Protein AF-A0A5B0E4L0-F1 (afdb_monomer)

Structure (mmCIF, N/CA/C/O backbone):
data_AF-A0A5B0E4L0-F1
#
_entry.id   AF-A0A5B0E4L0-F1
#
loop_
_atom_site.group_PDB
_atom_site.id
_atom_site.type_symbol
_atom_site.label_atom_id
_atom_site.label_alt_id
_atom_site.label_comp_id
_atom_site.label_asym_id
_atom_site.label_entity_id
_atom_site.label_seq_id
_atom_site.pdbx_PDB_ins_code
_atom_site.Cartn_x
_atom_site.Cartn_y
_atom_site.Cartn_z
_atom_site.occupancy
_atom_site.B_iso_or_equiv
_atom_site.auth_seq_id
_atom_site.auth_comp_id
_atom_site.auth_asym_id
_atom_site.auth_atom_id
_atom_site.pdbx_PDB_model_num
ATOM 1 N N . MET A 1 1 ? 3.137 6.920 -11.817 1.00 82.38 1 MET A N 1
ATOM 2 C CA . MET A 1 1 ? 3.485 6.267 -10.533 1.00 82.38 1 MET A CA 1
ATOM 3 C C . MET A 1 1 ? 2.779 6.964 -9.378 1.00 82.38 1 MET A C 1
ATOM 5 O O . MET A 1 1 ? 2.785 8.191 -9.343 1.00 82.38 1 MET A O 1
ATOM 9 N N . ALA A 1 2 ? 2.179 6.206 -8.457 1.00 88.31 2 ALA A N 1
ATOM 10 C CA . ALA A 1 2 ? 1.530 6.762 -7.269 1.00 88.31 2 ALA A CA 1
ATOM 11 C C . ALA A 1 2 ? 2.533 7.490 -6.361 1.00 88.31 2 ALA A C 1
ATOM 13 O O . ALA A 1 2 ? 3.601 6.969 -6.021 1.00 88.31 2 ALA A O 1
ATOM 14 N N . SER A 1 3 ? 2.183 8.716 -5.984 1.00 90.81 3 SER A N 1
ATOM 15 C CA . SER A 1 3 ? 3.018 9.580 -5.155 1.00 90.81 3 SER A CA 1
ATOM 16 C C . SER A 1 3 ? 2.777 9.365 -3.662 1.00 90.81 3 SER A C 1
ATOM 18 O O . SER A 1 3 ? 1.706 8.934 -3.234 1.00 90.81 3 SER A O 1
ATOM 20 N N . LYS A 1 4 ? 3.756 9.786 -2.852 1.00 90.44 4 LYS A N 1
ATOM 21 C CA . LYS A 1 4 ? 3.642 9.839 -1.386 1.00 90.44 4 LYS A CA 1
ATOM 22 C C . LYS A 1 4 ? 2.382 10.572 -0.925 1.00 90.44 4 LYS A C 1
ATOM 24 O O . LYS A 1 4 ? 1.657 10.070 -0.077 1.00 90.44 4 LYS A O 1
ATOM 29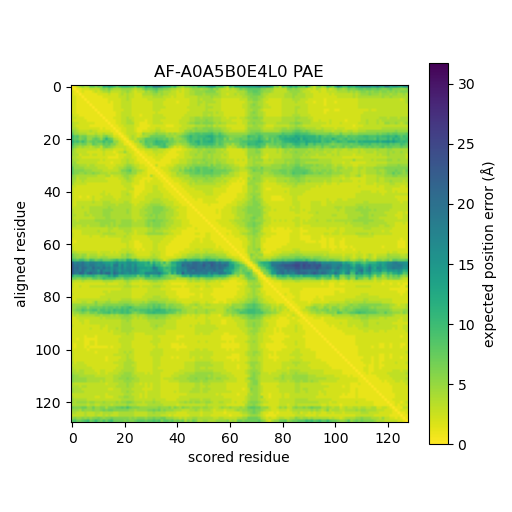 N N . LYS A 1 5 ? 2.096 11.738 -1.519 1.00 91.62 5 LYS A N 1
ATOM 30 C CA . LYS A 1 5 ? 0.931 12.561 -1.156 1.00 91.62 5 LYS A CA 1
ATOM 31 C C . LYS A 1 5 ? -0.392 11.834 -1.398 1.00 91.62 5 LYS A C 1
ATOM 33 O O . LYS A 1 5 ? -1.289 11.955 -0.576 1.00 91.62 5 LYS A O 1
ATOM 38 N N . GLN A 1 6 ? -0.497 11.072 -2.486 1.00 93.81 6 GLN A N 1
ATOM 39 C CA . GLN A 1 6 ? -1.713 10.324 -2.812 1.00 93.81 6 GLN A CA 1
ATOM 40 C C . GLN A 1 6 ? -1.953 9.166 -1.839 1.00 93.81 6 GLN A C 1
ATOM 42 O O . GLN A 1 6 ? -3.071 9.002 -1.372 1.00 93.81 6 GLN A O 1
ATOM 47 N N . VAL A 1 7 ? -0.908 8.413 -1.476 1.00 93.19 7 VAL A N 1
ATOM 48 C CA . VAL A 1 7 ? -1.030 7.335 -0.476 1.00 93.19 7 VAL A CA 1
ATOM 49 C C . VAL A 1 7 ? -1.371 7.900 0.906 1.00 93.19 7 VAL A C 1
ATOM 51 O O . VAL A 1 7 ? -2.209 7.340 1.600 1.00 93.19 7 VAL A O 1
ATOM 54 N N . ILE A 1 8 ? -0.783 9.042 1.289 1.00 92.38 8 ILE A N 1
ATOM 55 C CA . ILE A 1 8 ? -1.131 9.742 2.538 1.00 92.38 8 ILE A CA 1
ATOM 56 C C . ILE A 1 8 ? -2.597 10.186 2.536 1.00 92.38 8 ILE A C 1
ATOM 58 O O . ILE A 1 8 ? -3.282 10.006 3.539 1.00 92.38 8 ILE A O 1
ATOM 62 N N . ALA A 1 9 ? -3.073 10.777 1.436 1.00 94.31 9 ALA A N 1
ATOM 63 C CA . ALA A 1 9 ? -4.466 11.199 1.311 1.00 94.31 9 ALA A CA 1
ATOM 64 C C . ALA A 1 9 ? -5.417 10.001 1.437 1.00 94.31 9 ALA A C 1
ATOM 66 O O . ALA A 1 9 ? -6.312 10.032 2.275 1.00 94.31 9 ALA A O 1
ATOM 67 N N . LEU A 1 10 ? -5.136 8.916 0.709 1.00 94.56 10 LEU A N 1
ATOM 68 C CA . LEU A 1 10 ? -5.907 7.677 0.781 1.00 94.56 10 LEU A CA 1
ATOM 69 C C . LEU A 1 10 ? -5.920 7.090 2.201 1.00 94.56 10 LEU A C 1
ATOM 71 O O . LEU A 1 10 ? -6.978 6.756 2.713 1.00 94.56 10 LEU A O 1
ATOM 75 N N . ALA A 1 11 ? -4.776 7.002 2.885 1.00 93.25 11 ALA A N 1
ATOM 76 C CA . ALA A 1 11 ? -4.740 6.495 4.259 1.00 93.25 11 ALA A CA 1
ATOM 77 C C . ALA A 1 11 ? -5.617 7.343 5.204 1.00 93.25 11 ALA A C 1
ATOM 79 O O . ALA A 1 11 ? -6.374 6.800 6.009 1.00 93.25 11 ALA A O 1
ATOM 80 N N . ARG A 1 12 ? -5.574 8.675 5.068 1.00 93.75 12 ARG A N 1
ATOM 81 C CA . ARG A 1 12 ? -6.400 9.597 5.865 1.00 93.75 12 ARG A CA 1
ATOM 82 C C . ARG A 1 12 ? -7.896 9.444 5.594 1.00 93.75 12 ARG A C 1
ATOM 84 O O . ARG A 1 12 ? -8.670 9.496 6.543 1.00 93.75 12 ARG A O 1
ATOM 91 N N . GLU A 1 13 ? -8.299 9.220 4.341 1.00 95.00 13 GLU A N 1
ATOM 92 C CA . GLU A 1 13 ? -9.698 8.924 3.979 1.00 95.00 13 GLU A CA 1
ATOM 93 C C . GLU A 1 13 ? -10.236 7.694 4.726 1.00 95.00 13 GLU A C 1
ATOM 95 O O . GLU A 1 13 ? -11.415 7.644 5.061 1.00 95.00 13 GLU A O 1
ATOM 100 N N . HIS A 1 14 ? -9.362 6.741 5.056 1.00 93.44 14 HIS A N 1
ATOM 101 C CA . HIS A 1 14 ? -9.696 5.533 5.811 1.00 93.44 14 HIS A CA 1
ATOM 102 C C . HIS A 1 14 ? -9.421 5.656 7.323 1.00 93.44 14 HIS A C 1
ATOM 104 O O . HIS A 1 14 ? -9.289 4.654 8.025 1.00 93.44 14 HIS A O 1
ATOM 110 N N . GLY A 1 15 ? -9.345 6.880 7.853 1.00 93.56 15 GLY A N 1
ATOM 111 C CA . GLY A 1 15 ? -9.272 7.137 9.295 1.00 93.56 15 GLY A CA 1
ATOM 112 C C . GLY A 1 15 ? -7.888 6.949 9.914 1.00 93.56 15 GLY A C 1
ATOM 113 O O . GLY A 1 15 ? -7.762 6.971 11.138 1.00 93.56 15 GLY A O 1
ATOM 114 N N . PHE A 1 16 ? -6.845 6.777 9.101 1.00 94.56 16 PHE A N 1
ATOM 115 C CA . PHE A 1 16 ? -5.484 6.773 9.612 1.00 94.56 16 PHE A CA 1
ATOM 116 C C . PHE A 1 16 ? -4.970 8.194 9.879 1.00 94.56 16 PHE A C 1
ATOM 118 O O . PHE A 1 16 ? -5.147 9.115 9.078 1.00 94.56 16 PHE A O 1
ATOM 125 N N . THR A 1 17 ? -4.233 8.354 10.971 1.00 94.25 17 THR A N 1
ATOM 126 C CA . THR A 1 17 ? -3.451 9.549 11.287 1.00 94.25 17 THR A CA 1
ATOM 127 C C . THR A 1 17 ? -1.974 9.275 11.042 1.00 94.25 17 THR A C 1
ATOM 129 O O . THR A 1 17 ? -1.493 8.159 11.207 1.00 94.25 17 THR A O 1
ATOM 132 N N . GLN A 1 18 ? -1.242 10.284 10.580 1.00 92.31 18 GLN A 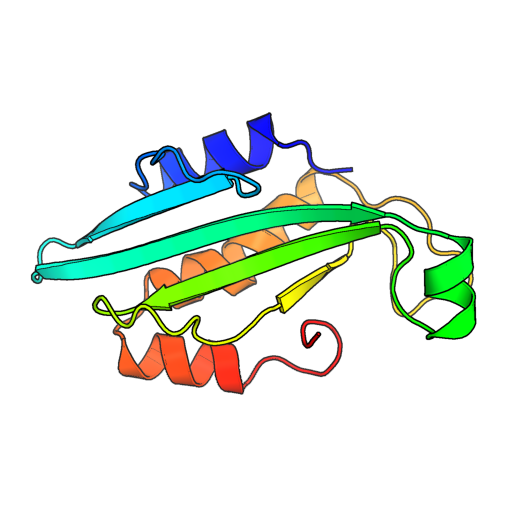N 1
ATOM 133 C CA . GLN A 1 18 ? 0.182 10.130 10.306 1.00 92.31 18 GLN A CA 1
ATOM 134 C C . GLN A 1 18 ? 0.982 10.265 11.605 1.00 92.31 18 GLN A C 1
ATOM 136 O O . GLN A 1 18 ? 0.782 11.227 12.343 1.00 92.31 18 GLN A O 1
ATOM 141 N N . ASP A 1 19 ? 1.903 9.334 11.833 1.00 88.44 19 ASP A N 1
ATOM 142 C CA . ASP A 1 19 ? 2.805 9.294 12.985 1.00 88.44 19 ASP A CA 1
ATOM 143 C C . ASP A 1 19 ? 4.250 9.505 12.490 1.00 88.44 19 ASP A C 1
ATOM 145 O O . ASP A 1 19 ? 4.623 8.951 11.446 1.00 88.44 19 ASP A O 1
ATOM 149 N N . PRO A 1 20 ? 5.074 10.341 13.145 1.00 83.38 20 PRO A N 1
ATOM 150 C CA . PRO A 1 20 ? 6.472 10.497 12.758 1.00 83.38 20 PRO A CA 1
ATOM 151 C C . PRO A 1 20 ? 7.271 9.212 13.037 1.00 83.38 20 PRO A C 1
ATOM 153 O O . PRO A 1 20 ? 7.448 8.822 14.185 1.00 83.38 20 PRO A O 1
ATOM 156 N N . ASP A 1 21 ? 7.811 8.596 11.983 1.00 78.50 21 ASP A N 1
ATOM 157 C CA . ASP A 1 21 ? 8.691 7.421 12.057 1.00 78.50 21 ASP A CA 1
ATOM 158 C C . ASP A 1 21 ? 9.903 7.626 11.123 1.00 78.50 21 ASP A C 1
ATOM 160 O O . ASP A 1 21 ? 9.723 7.814 9.913 1.00 78.50 21 ASP A O 1
ATOM 164 N N . PRO A 1 22 ? 11.148 7.664 11.631 1.00 76.75 22 PRO A N 1
ATOM 165 C CA . PRO A 1 22 ? 12.332 7.828 10.796 1.00 76.75 22 PRO A CA 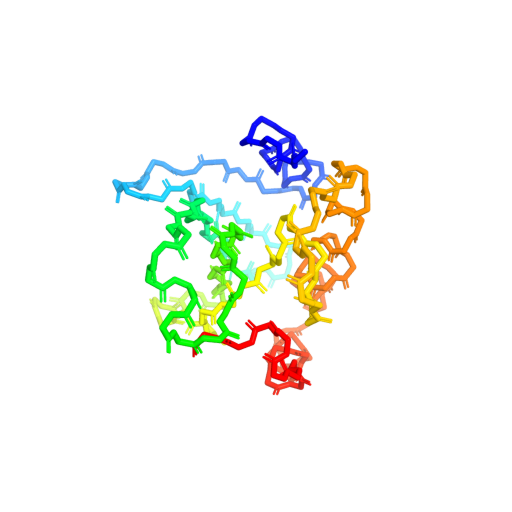1
ATOM 166 C C . PRO A 1 22 ? 12.465 6.721 9.738 1.00 76.75 22 PRO A C 1
ATOM 168 O O . PRO A 1 22 ? 12.608 5.543 10.042 1.00 76.75 22 PRO A O 1
ATOM 171 N N . GLY A 1 23 ? 12.488 7.110 8.462 1.00 77.25 23 GLY A N 1
ATOM 172 C CA . GLY A 1 23 ? 12.710 6.186 7.341 1.00 77.25 23 GLY A CA 1
ATOM 173 C C . GLY A 1 23 ? 11.441 5.574 6.740 1.00 77.25 23 GLY A C 1
ATOM 174 O O . GLY A 1 23 ? 11.505 5.059 5.622 1.00 77.25 23 GLY A O 1
ATOM 175 N N . PHE A 1 24 ? 10.288 5.724 7.395 1.00 83.94 24 PHE A N 1
ATOM 176 C CA . PHE A 1 24 ? 8.984 5.313 6.873 1.00 83.94 24 PHE A CA 1
ATOM 177 C C . PHE A 1 24 ? 7.999 6.479 6.838 1.00 83.94 24 PHE A C 1
ATOM 179 O O . PHE A 1 24 ? 8.139 7.484 7.527 1.00 83.94 24 PHE A O 1
ATOM 186 N N . ILE A 1 25 ? 6.960 6.346 6.018 1.00 91.25 25 ILE A N 1
ATOM 187 C CA . ILE A 1 25 ? 5.718 7.067 6.281 1.00 91.25 25 ILE A CA 1
ATOM 188 C C . ILE A 1 25 ? 4.866 6.123 7.116 1.00 91.25 25 ILE A C 1
ATOM 190 O O . ILE A 1 25 ? 4.417 5.100 6.603 1.00 91.25 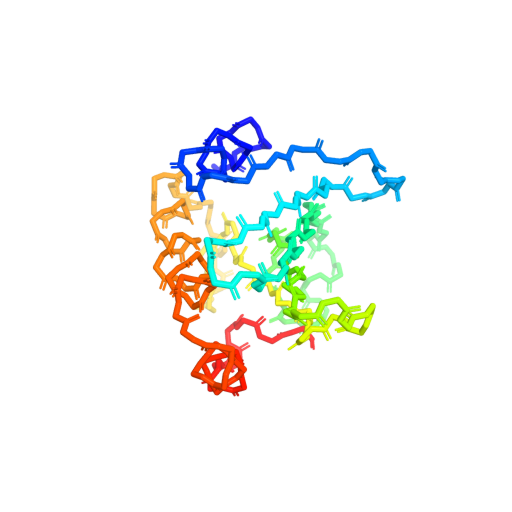25 ILE A O 1
ATOM 194 N N . CYS A 1 26 ? 4.711 6.445 8.396 1.00 92.12 26 CYS A N 1
ATOM 195 C CA . CYS A 1 26 ? 3.929 5.658 9.333 1.00 92.12 26 CYS A CA 1
ATOM 196 C C . CYS A 1 26 ? 2.551 6.284 9.529 1.00 92.12 26 CYS A C 1
ATOM 198 O O . CYS A 1 26 ? 2.390 7.507 9.598 1.00 92.12 26 CYS A O 1
ATOM 200 N N . PHE A 1 27 ? 1.554 5.419 9.613 1.00 93.56 27 PHE A N 1
ATOM 201 C CA . PHE A 1 27 ? 0.189 5.773 9.913 1.00 93.56 27 PHE A CA 1
ATOM 202 C C . PHE A 1 27 ? -0.342 4.888 11.031 1.00 93.56 27 PHE A C 1
ATOM 204 O O . PHE A 1 27 ? -0.011 3.704 11.089 1.00 93.56 27 PHE A O 1
ATOM 211 N N . ARG A 1 28 ? -1.206 5.441 11.879 1.00 93.25 28 ARG A N 1
ATOM 212 C CA . ARG A 1 28 ? -1.899 4.711 12.939 1.00 93.25 28 ARG A CA 1
ATOM 213 C C . ARG A 1 28 ? -3.399 4.917 12.848 1.00 93.25 28 ARG A C 1
ATOM 215 O O . ARG A 1 28 ? -3.864 5.966 12.413 1.00 93.25 28 ARG A O 1
ATOM 222 N N . ARG A 1 29 ? -4.158 3.917 13.277 1.00 93.44 29 ARG A N 1
ATOM 223 C CA . ARG A 1 29 ? -5.615 3.982 13.383 1.00 93.44 29 ARG A CA 1
ATOM 224 C C . ARG A 1 29 ? -6.070 3.197 14.601 1.00 93.44 29 ARG A C 1
ATOM 226 O O . ARG A 1 29 ? -5.583 2.094 14.829 1.00 93.44 29 ARG A O 1
ATOM 233 N N . THR A 1 30 ? -7.022 3.753 15.340 1.00 91.94 30 THR A N 1
ATOM 234 C CA . THR A 1 30 ? -7.715 3.056 16.426 1.00 91.94 30 THR A CA 1
ATOM 235 C C . THR A 1 30 ? -9.176 2.908 16.036 1.00 91.94 30 THR A C 1
ATOM 237 O O . THR A 1 30 ? -9.838 3.896 15.720 1.00 91.94 30 THR A O 1
ATOM 240 N N . HIS A 1 31 ? -9.666 1.674 16.024 1.00 89.38 31 HIS A N 1
ATOM 241 C CA . HIS A 1 31 ? -11.062 1.351 15.742 1.00 89.38 31 HIS A CA 1
ATOM 242 C C . HIS A 1 31 ? -11.942 1.585 16.974 1.00 89.38 31 HIS A C 1
ATOM 244 O O . HIS A 1 31 ? -11.459 1.642 18.104 1.00 89.38 31 HIS A O 1
ATOM 250 N N . GLN A 1 32 ? -13.256 1.693 16.765 1.00 88.06 32 GLN A N 1
ATOM 251 C CA . GLN A 1 32 ? -14.222 1.866 17.862 1.00 88.06 32 GLN A CA 1
ATOM 252 C C . GLN A 1 32 ? -14.272 0.660 18.813 1.00 88.06 32 GLN A C 1
ATOM 254 O O . GLN A 1 32 ? -14.593 0.819 19.986 1.00 88.06 32 GLN A O 1
ATOM 259 N N . ASP A 1 33 ? -13.931 -0.528 18.313 1.00 86.38 33 ASP A N 1
ATOM 260 C CA . ASP A 1 33 ? -13.827 -1.774 19.080 1.00 86.38 33 ASP A CA 1
ATOM 261 C C . ASP A 1 33 ? -12.506 -1.901 19.868 1.00 86.38 33 ASP A C 1
ATOM 263 O O . ASP A 1 33 ? -12.281 -2.905 20.540 1.00 86.38 33 ASP A O 1
ATOM 267 N N . GLY A 1 34 ? -11.637 -0.885 19.808 1.00 86.62 34 GLY A N 1
ATOM 268 C CA . GLY A 1 34 ? -10.363 -0.836 20.522 1.00 86.62 34 GLY A CA 1
ATOM 269 C C . GLY A 1 34 ? -9.169 -1.406 19.755 1.00 86.62 34 GLY A C 1
ATOM 270 O O . GLY A 1 34 ? -8.039 -1.230 20.218 1.00 86.62 34 GLY A O 1
ATOM 271 N N . ARG A 1 35 ? -9.369 -2.021 18.578 1.00 88.00 35 ARG A N 1
ATOM 272 C CA . ARG A 1 35 ? -8.259 -2.516 17.749 1.00 88.00 35 ARG A CA 1
ATOM 273 C C . ARG A 1 35 ? -7.351 -1.378 17.321 1.00 88.00 35 ARG A C 1
ATOM 275 O O . ARG A 1 35 ? -7.816 -0.310 16.911 1.00 88.00 35 ARG A O 1
ATOM 282 N N . GLN A 1 36 ? -6.049 -1.622 17.365 1.00 90.50 36 GLN A N 1
ATOM 283 C CA . GLN A 1 36 ? -5.044 -0.650 16.949 1.00 90.50 36 GLN A CA 1
ATOM 284 C C . GLN A 1 36 ? -4.287 -1.161 15.743 1.00 90.50 36 GLN A C 1
ATOM 286 O O . GLN A 1 36 ? -3.887 -2.316 15.692 1.00 90.50 36 GLN A O 1
ATOM 291 N N . GLN A 1 37 ? -4.079 -0.288 14.770 1.00 91.69 37 GLN A N 1
ATOM 292 C CA . GLN A 1 37 ? -3.423 -0.637 13.525 1.00 91.69 37 GLN A CA 1
ATOM 293 C C . GLN A 1 37 ? -2.327 0.348 13.196 1.00 91.69 37 GLN A C 1
ATOM 295 O O . GLN A 1 37 ? -2.431 1.546 13.468 1.00 91.69 37 GLN A O 1
ATOM 300 N N . MET A 1 38 ? -1.296 -0.183 12.559 1.00 91.88 38 MET A N 1
ATOM 301 C CA . MET A 1 38 ? -0.189 0.559 12.004 1.00 91.88 38 MET A CA 1
ATOM 302 C C . MET A 1 38 ? -0.045 0.211 10.525 1.00 91.88 38 MET A C 1
ATOM 304 O O . MET A 1 38 ? -0.223 -0.933 10.111 1.00 91.88 38 MET A O 1
ATOM 308 N N . LEU A 1 39 ? 0.297 1.208 9.723 1.00 92.50 39 LEU A N 1
ATOM 309 C CA . LEU A 1 39 ? 0.622 1.040 8.318 1.00 92.50 39 LEU A CA 1
ATOM 310 C C . LEU A 1 39 ? 1.886 1.837 8.030 1.00 92.50 39 LEU A C 1
ATOM 312 O O . LEU A 1 39 ? 1.879 3.064 8.108 1.00 92.50 39 LEU A O 1
ATOM 316 N N . ARG A 1 40 ? 2.977 1.150 7.698 1.00 93.25 40 ARG A N 1
ATOM 317 C CA . ARG A 1 40 ? 4.220 1.792 7.263 1.00 93.25 40 ARG A CA 1
ATOM 318 C C . ARG A 1 40 ? 4.417 1.595 5.777 1.00 93.25 40 ARG A C 1
ATOM 320 O O . ARG A 1 40 ? 4.216 0.501 5.256 1.00 93.25 40 ARG A O 1
ATOM 327 N N . VAL A 1 41 ? 4.830 2.656 5.095 1.00 94.75 41 VAL A N 1
ATOM 328 C CA . VAL A 1 41 ? 5.139 2.598 3.667 1.00 94.75 41 VAL A CA 1
ATOM 329 C C . VAL A 1 41 ? 6.462 3.276 3.338 1.00 94.75 41 VAL A C 1
ATOM 331 O O . VAL A 1 41 ? 6.796 4.336 3.874 1.00 94.75 41 VAL A O 1
ATOM 334 N N . VAL A 1 42 ? 7.212 2.680 2.412 1.00 94.44 42 VAL A N 1
ATOM 335 C CA . VAL A 1 42 ? 8.432 3.268 1.844 1.00 94.44 42 VAL A CA 1
ATOM 336 C C . VAL A 1 42 ? 8.518 2.967 0.350 1.00 94.44 42 VAL A C 1
ATOM 338 O O . VAL A 1 42 ? 8.144 1.894 -0.108 1.00 94.44 42 VAL A O 1
ATOM 341 N N . TRP A 1 43 ? 8.990 3.931 -0.436 1.00 95.06 43 TRP A N 1
ATOM 342 C CA . TRP A 1 43 ? 9.164 3.767 -1.878 1.00 95.06 43 TRP A CA 1
ATOM 343 C C . TRP A 1 43 ? 10.559 3.224 -2.136 1.00 95.06 43 TRP A C 1
ATOM 345 O O . TRP A 1 43 ? 11.542 3.809 -1.681 1.00 95.06 43 TRP A O 1
ATOM 355 N N . TRP A 1 44 ? 10.636 2.142 -2.898 1.00 95.50 44 TRP A N 1
ATOM 356 C CA . TRP A 1 44 ? 11.888 1.540 -3.321 1.00 95.50 44 TRP A CA 1
ATOM 357 C C . TRP A 1 44 ? 12.010 1.587 -4.843 1.00 95.50 44 TRP A C 1
ATOM 359 O O . TRP A 1 44 ? 11.033 1.367 -5.561 1.00 95.50 44 TRP A O 1
ATOM 369 N N . SER A 1 45 ? 13.219 1.850 -5.343 1.00 96.06 45 SER A N 1
ATOM 370 C CA . SER A 1 45 ? 13.530 1.726 -6.767 1.00 96.06 45 SER A CA 1
ATOM 371 C C . SER A 1 45 ? 15.011 1.444 -7.002 1.00 96.06 45 SER A C 1
ATOM 373 O O . SER A 1 45 ? 15.861 2.221 -6.563 1.00 96.06 45 SER A O 1
ATOM 375 N N . ASN A 1 46 ? 15.333 0.384 -7.743 1.00 96.50 46 ASN A N 1
ATOM 376 C CA . ASN A 1 46 ? 16.689 0.109 -8.218 1.00 96.50 46 ASN A CA 1
ATOM 377 C C . ASN A 1 46 ? 16.654 -0.844 -9.420 1.00 96.50 46 ASN A C 1
ATOM 379 O O . ASN A 1 46 ? 16.544 -2.056 -9.258 1.00 96.50 46 ASN A O 1
ATOM 383 N N . LYS A 1 47 ? 16.803 -0.308 -10.637 1.00 94.75 47 LYS A N 1
ATOM 384 C CA . LYS A 1 47 ? 16.750 -1.100 -11.880 1.00 94.75 47 LYS A CA 1
ATOM 385 C C . LYS A 1 47 ? 17.814 -2.199 -11.945 1.00 94.75 47 LYS A C 1
ATOM 387 O O . LYS A 1 47 ? 17.505 -3.318 -12.339 1.00 94.75 47 LYS A O 1
ATOM 392 N N . LYS A 1 48 ? 19.054 -1.888 -11.547 1.00 95.06 48 LYS A N 1
ATOM 393 C CA . LYS A 1 48 ? 20.183 -2.827 -11.631 1.00 95.06 48 LYS A CA 1
ATOM 394 C C . LYS A 1 48 ? 19.975 -4.015 -10.695 1.00 95.06 48 LYS A C 1
ATOM 396 O O . LYS A 1 48 ? 20.115 -5.157 -11.112 1.00 95.06 48 LYS A O 1
ATOM 401 N N . PHE A 1 49 ? 19.621 -3.738 -9.444 1.00 94.75 49 PHE A N 1
ATOM 402 C CA . PHE A 1 49 ? 19.371 -4.780 -8.451 1.00 94.75 49 PHE A CA 1
ATOM 403 C C . PHE A 1 49 ? 18.107 -5.582 -8.777 1.00 94.75 49 PHE A C 1
ATOM 405 O O . PHE A 1 49 ? 18.105 -6.803 -8.658 1.00 94.75 49 PHE A O 1
ATOM 412 N N . ALA A 1 50 ? 17.062 -4.909 -9.265 1.00 94.94 50 ALA A N 1
ATOM 413 C CA . ALA A 1 50 ? 15.821 -5.560 -9.653 1.00 94.94 50 ALA A CA 1
ATOM 414 C C . ALA A 1 50 ? 16.004 -6.566 -10.795 1.00 94.94 50 ALA A C 1
ATOM 416 O O . ALA A 1 50 ? 15.448 -7.657 -10.727 1.00 94.94 50 ALA A O 1
ATOM 417 N N . ALA A 1 51 ? 16.829 -6.237 -11.795 1.00 92.88 51 ALA A N 1
ATOM 418 C CA . ALA A 1 51 ? 17.156 -7.150 -12.888 1.00 92.88 51 ALA A CA 1
ATOM 419 C C . ALA A 1 51 ? 17.894 -8.410 -12.403 1.00 92.88 51 ALA A C 1
ATOM 421 O O . ALA A 1 51 ? 17.609 -9.500 -12.885 1.00 92.88 51 ALA A O 1
ATOM 422 N N . ILE A 1 52 ? 18.801 -8.271 -11.428 1.00 94.88 52 ILE A N 1
ATOM 423 C CA . ILE A 1 52 ? 19.539 -9.403 -10.842 1.00 94.88 52 ILE A CA 1
ATOM 424 C C . ILE A 1 52 ? 18.593 -10.340 -10.079 1.00 94.88 52 ILE A C 1
ATOM 426 O O . ILE A 1 52 ? 18.737 -11.555 -10.162 1.00 94.88 52 ILE A O 1
ATOM 430 N N . LEU A 1 53 ? 17.631 -9.781 -9.340 1.00 93.06 53 LEU A N 1
ATOM 431 C CA . LEU A 1 53 ? 16.725 -10.551 -8.484 1.00 93.06 53 LEU A CA 1
ATOM 432 C C . LEU A 1 53 ? 15.400 -10.959 -9.148 1.00 93.06 53 LEU A C 1
ATOM 434 O O . LEU A 1 53 ? 14.613 -11.672 -8.532 1.00 93.06 53 LEU A O 1
ATOM 438 N N . GLY A 1 54 ? 15.106 -10.488 -10.362 1.00 93.12 54 GLY A N 1
ATOM 439 C CA . GLY A 1 54 ? 13.823 -10.744 -11.031 1.00 93.12 54 GLY A CA 1
ATOM 440 C C . GLY A 1 54 ? 12.609 -10.066 -10.370 1.00 93.12 54 GLY A C 1
ATOM 441 O O . GLY A 1 54 ? 11.477 -10.522 -10.532 1.00 93.12 54 GLY A O 1
ATOM 442 N N . ILE A 1 55 ? 12.821 -8.979 -9.623 1.00 95.00 55 ILE A N 1
ATOM 443 C CA . ILE A 1 55 ? 11.776 -8.239 -8.885 1.00 95.00 55 ILE A CA 1
ATOM 444 C C . ILE A 1 55 ? 11.342 -6.972 -9.655 1.00 95.00 55 ILE A C 1
ATOM 446 O O . ILE A 1 55 ? 12.014 -6.582 -10.619 1.00 95.00 55 ILE A O 1
ATOM 450 N N . PRO A 1 56 ? 10.234 -6.297 -9.280 1.00 96.94 56 PRO A N 1
ATOM 451 C CA . PRO A 1 56 ? 9.888 -5.020 -9.902 1.00 96.94 56 PRO A CA 1
ATOM 452 C C . PRO A 1 56 ? 10.956 -3.957 -9.611 1.00 96.94 56 PRO A C 1
ATOM 454 O O . PRO A 1 56 ? 11.484 -3.865 -8.505 1.00 96.94 56 PRO A O 1
ATOM 457 N N . ASN A 1 57 ? 11.254 -3.116 -10.598 1.00 96.81 57 ASN A N 1
ATOM 458 C CA . ASN A 1 57 ? 12.294 -2.091 -10.534 1.00 96.81 57 ASN A CA 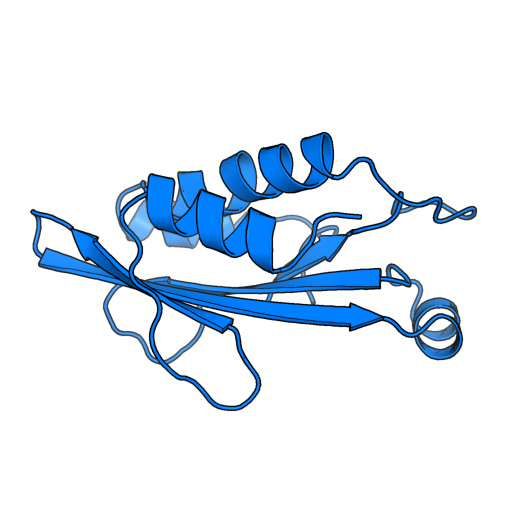1
ATOM 459 C C . ASN A 1 57 ? 11.899 -0.863 -9.703 1.00 96.81 57 ASN A C 1
ATOM 461 O O . ASN A 1 57 ? 12.777 -0.085 -9.320 1.00 96.81 57 ASN A O 1
ATOM 465 N N . ALA A 1 58 ? 10.605 -0.718 -9.415 1.00 97.50 58 ALA A N 1
ATOM 466 C CA . ALA A 1 58 ? 10.028 0.275 -8.528 1.00 97.50 58 ALA A CA 1
ATOM 467 C C . ALA A 1 58 ? 8.758 -0.288 -7.872 1.00 97.50 58 ALA A C 1
ATOM 469 O O . ALA A 1 58 ? 7.885 -0.838 -8.548 1.00 97.50 58 ALA A O 1
ATOM 470 N N . TYR A 1 59 ? 8.642 -0.141 -6.555 1.00 97.62 59 TYR A N 1
ATOM 471 C CA . TYR A 1 59 ? 7.482 -0.584 -5.783 1.00 97.62 59 TYR A CA 1
ATOM 472 C C . TYR A 1 59 ? 7.354 0.193 -4.468 1.00 97.62 59 TYR A C 1
ATOM 474 O O . TYR A 1 59 ? 8.294 0.848 -4.013 1.00 97.62 59 TYR A O 1
ATOM 482 N N . ILE A 1 60 ? 6.177 0.119 -3.852 1.00 97.06 60 ILE A N 1
ATOM 483 C CA . ILE A 1 60 ? 5.950 0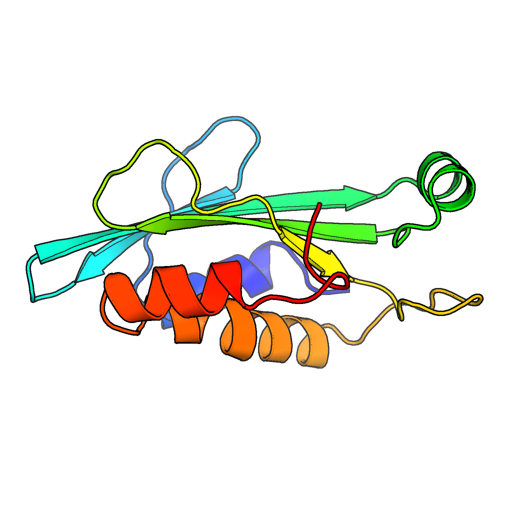.564 -2.474 1.00 97.06 60 ILE A CA 1
ATOM 484 C C . ILE A 1 60 ? 6.118 -0.657 -1.572 1.00 97.06 60 ILE A C 1
ATOM 486 O O . ILE A 1 60 ? 5.447 -1.662 -1.782 1.00 97.06 60 ILE A O 1
ATOM 490 N N . VAL A 1 61 ? 7.011 -0.589 -0.592 1.00 95.81 61 VAL A N 1
ATOM 491 C CA . VAL A 1 61 ? 7.012 -1.523 0.537 1.00 95.81 61 VAL A CA 1
ATOM 492 C C . VAL A 1 61 ? 5.857 -1.127 1.448 1.00 95.81 61 VAL A C 1
ATOM 494 O O . VAL A 1 61 ? 5.760 0.042 1.819 1.00 95.81 61 VAL A O 1
ATOM 497 N N . VAL A 1 62 ? 5.009 -2.082 1.806 1.00 95.44 62 VAL A N 1
ATOM 498 C CA . VAL A 1 62 ? 3.868 -1.921 2.703 1.00 95.44 62 VAL A CA 1
ATOM 499 C C . VAL A 1 62 ? 4.060 -2.862 3.886 1.00 95.44 62 VAL A C 1
ATOM 501 O O . VAL A 1 62 ? 4.184 -4.070 3.693 1.00 95.44 62 VAL A O 1
ATOM 504 N N . CYS A 1 63 ? 4.088 -2.313 5.095 1.00 93.25 63 CYS A N 1
ATOM 505 C CA . CYS A 1 63 ? 4.203 -3.071 6.335 1.00 93.25 63 CYS A CA 1
ATOM 506 C C . CYS A 1 63 ? 2.969 -2.793 7.210 1.00 93.25 63 CYS A C 1
ATOM 508 O O . CYS A 1 63 ? 2.939 -1.772 7.910 1.00 93.25 63 CYS A O 1
ATOM 510 N N . PRO A 1 64 ? 1.928 -3.634 7.131 1.00 92.69 64 PRO A N 1
ATOM 511 C CA . PRO A 1 64 ? 0.809 -3.578 8.059 1.00 92.69 64 PRO A CA 1
ATOM 512 C C . PRO A 1 64 ? 1.217 -4.127 9.436 1.00 92.69 64 PRO A C 1
ATOM 514 O O . PRO A 1 64 ? 2.107 -4.970 9.543 1.00 92.69 64 PRO A O 1
ATOM 517 N N . GLY A 1 65 ? 0.567 -3.631 10.483 1.00 90.19 65 GLY A N 1
ATOM 518 C CA . GLY A 1 65 ? 0.627 -4.189 11.832 1.00 90.19 65 GLY A CA 1
ATOM 519 C C . GLY A 1 65 ? -0.741 -4.087 12.498 1.00 90.19 65 GLY A C 1
ATOM 520 O O . GLY A 1 65 ? -1.366 -3.021 12.462 1.00 90.19 65 GLY A O 1
ATOM 521 N N . ILE A 1 66 ? -1.207 -5.188 13.077 1.00 88.62 66 ILE A N 1
ATOM 522 C CA . ILE A 1 66 ? -2.512 -5.317 13.731 1.00 88.62 66 ILE A CA 1
ATOM 523 C C . ILE A 1 66 ? -2.318 -5.562 15.241 1.00 88.62 66 ILE A C 1
ATOM 525 O O . ILE A 1 66 ? -1.389 -6.240 15.659 1.00 88.62 66 ILE A O 1
ATOM 529 N N . ASP A 1 67 ? -3.186 -4.970 16.065 1.00 81.75 67 ASP A N 1
ATOM 530 C CA . ASP A 1 67 ? -3.297 -5.156 17.521 1.00 81.75 67 ASP A CA 1
ATOM 531 C C . ASP A 1 67 ? -2.012 -4.920 18.331 1.00 81.75 67 ASP A C 1
ATOM 533 O O . ASP A 1 67 ? -1.692 -5.648 19.264 1.00 81.75 67 ASP A O 1
ATOM 537 N N . GLN A 1 68 ? -1.309 -3.828 18.015 1.00 64.19 68 GLN A N 1
ATOM 538 C CA . GLN A 1 68 ? -0.067 -3.396 18.681 1.00 64.19 68 GLN A CA 1
ATOM 539 C C . GLN A 1 68 ? 1.107 -4.376 18.597 1.00 64.19 68 GLN A C 1
ATOM 541 O O . GLN A 1 68 ? 2.147 -4.092 19.200 1.00 64.19 68 GLN A O 1
ATOM 546 N N . ASP A 1 69 ? 1.013 -5.460 17.826 1.00 57.31 69 ASP A N 1
ATOM 547 C CA . ASP A 1 69 ? 2.192 -6.272 17.584 1.00 57.31 69 ASP A CA 1
ATOM 548 C C . ASP A 1 69 ? 3.197 -5.405 16.814 1.00 57.31 69 ASP A C 1
ATOM 550 O O . ASP A 1 69 ? 3.001 -4.996 15.667 1.00 57.31 69 ASP A O 1
ATOM 554 N N . HIS A 1 70 ? 4.289 -5.034 17.487 1.00 52.91 70 HIS A N 1
ATOM 555 C CA . HIS A 1 70 ? 5.395 -4.299 16.869 1.00 52.91 70 HIS A CA 1
ATOM 556 C C . HIS A 1 70 ? 6.069 -5.129 15.759 1.00 52.91 70 HIS A C 1
ATOM 558 O O . HIS A 1 70 ? 6.903 -4.613 15.005 1.00 52.91 70 HIS A O 1
ATOM 564 N N . HIS A 1 71 ? 5.698 -6.407 15.667 1.00 54.03 71 HIS A N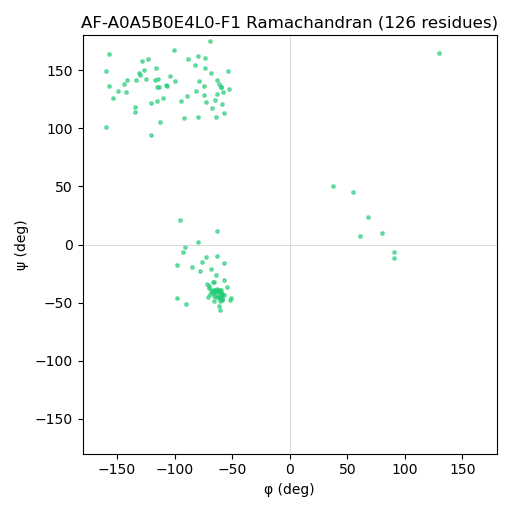 1
ATOM 565 C CA . HIS A 1 71 ? 6.002 -7.321 14.589 1.00 54.03 71 HIS A CA 1
ATOM 566 C C . HIS A 1 71 ? 5.055 -7.054 13.417 1.00 54.03 71 HIS A C 1
ATOM 568 O O . HIS A 1 71 ? 3.861 -7.305 13.480 1.00 54.03 71 HIS A O 1
ATOM 574 N N . GLU A 1 72 ? 5.616 -6.505 12.341 1.00 65.44 72 GLU A N 1
ATOM 575 C CA . GLU A 1 72 ? 4.913 -6.324 11.072 1.00 65.44 72 GLU A CA 1
ATOM 576 C C . GLU A 1 72 ? 4.307 -7.665 10.640 1.00 65.44 72 GLU A C 1
ATOM 578 O O . GLU A 1 72 ? 5.029 -8.664 10.601 1.00 65.44 72 GLU A O 1
ATOM 583 N N . ASP A 1 73 ? 3.037 -7.674 10.219 1.00 75.31 73 ASP A N 1
ATOM 584 C CA . ASP A 1 73 ? 2.306 -8.837 9.672 1.00 75.31 73 ASP A CA 1
ATOM 585 C C . ASP A 1 73 ? 2.899 -9.382 8.356 1.00 75.31 73 ASP A C 1
ATOM 587 O O . ASP A 1 73 ? 2.311 -10.187 7.633 1.00 75.31 73 ASP A O 1
ATOM 591 N N . GLY A 1 74 ? 4.090 -8.905 8.024 1.00 86.12 74 GLY A N 1
ATOM 592 C CA . GLY A 1 74 ? 4.819 -9.118 6.802 1.00 86.12 74 GLY A CA 1
ATOM 593 C C . GLY A 1 74 ? 5.299 -7.795 6.226 1.00 86.12 74 GLY A C 1
ATOM 594 O O . GLY A 1 74 ? 4.849 -6.701 6.575 1.00 86.12 74 GLY A O 1
ATOM 595 N N . ARG A 1 75 ? 6.230 -7.917 5.285 1.00 92.12 75 ARG A N 1
ATOM 596 C CA . ARG A 1 75 ? 6.578 -6.838 4.369 1.00 92.12 75 ARG A CA 1
ATOM 597 C C . ARG A 1 75 ? 6.083 -7.231 3.002 1.00 92.12 75 ARG A C 1
ATOM 599 O O . ARG A 1 75 ? 6.429 -8.295 2.488 1.00 92.12 75 ARG A O 1
ATOM 606 N N . PHE A 1 76 ? 5.309 -6.344 2.410 1.00 95.75 76 PHE A N 1
ATOM 607 C CA . PHE A 1 76 ? 4.733 -6.559 1.102 1.00 95.75 76 PHE A CA 1
ATOM 608 C C . PHE A 1 76 ? 5.281 -5.539 0.119 1.00 95.75 76 PHE A C 1
ATOM 610 O O . PHE A 1 76 ? 5.643 -4.429 0.493 1.00 95.75 76 PHE A O 1
ATOM 617 N N . ARG A 1 77 ? 5.342 -5.897 -1.155 1.00 96.44 77 ARG A N 1
ATOM 618 C CA . ARG A 1 77 ? 5.611 -4.985 -2.261 1.00 96.44 77 ARG A CA 1
ATOM 619 C C . ARG A 1 77 ? 4.332 -4.745 -3.047 1.00 96.44 77 ARG A C 1
ATOM 621 O O . ARG A 1 77 ? 3.626 -5.682 -3.397 1.00 96.44 77 ARG A O 1
ATOM 628 N N . LEU A 1 78 ? 4.088 -3.492 -3.400 1.00 97.56 78 LEU A N 1
ATOM 629 C CA . LEU A 1 78 ? 3.090 -3.088 -4.380 1.00 97.56 78 LEU A CA 1
ATOM 630 C C . LEU A 1 78 ? 3.815 -2.503 -5.601 1.00 97.56 78 LEU A C 1
ATOM 632 O O . LEU A 1 78 ? 4.350 -1.392 -5.507 1.00 97.56 78 LEU A O 1
ATOM 636 N N . PRO A 1 79 ? 3.884 -3.231 -6.731 1.00 97.19 79 PRO A N 1
ATOM 637 C CA . PRO A 1 79 ? 4.595 -2.776 -7.921 1.00 97.19 79 PRO A CA 1
ATOM 638 C C . PRO A 1 79 ? 4.071 -1.434 -8.450 1.00 97.19 79 PRO A C 1
ATOM 640 O O . PRO A 1 79 ? 2.870 -1.264 -8.666 1.00 97.19 79 PRO A O 1
ATOM 643 N N . LEU A 1 80 ? 4.990 -0.499 -8.712 1.00 97.44 80 LEU A N 1
ATOM 644 C CA . LEU A 1 80 ? 4.718 0.779 -9.394 1.00 97.44 80 LEU A CA 1
ATOM 645 C C . LEU A 1 80 ? 4.895 0.684 -10.916 1.00 97.44 80 LEU A C 1
ATOM 647 O O . LEU A 1 80 ? 4.672 1.661 -11.635 1.00 97.44 80 LEU A O 1
ATOM 651 N N . VAL A 1 81 ? 5.305 -0.491 -11.378 1.00 97.00 81 VAL A N 1
ATOM 652 C CA . VAL A 1 81 ? 5.514 -0.875 -12.769 1.00 97.00 81 VAL A CA 1
ATOM 653 C C . VAL A 1 81 ? 4.764 -2.168 -13.059 1.00 97.00 81 VAL A C 1
ATOM 655 O O . VAL A 1 81 ? 4.463 -2.924 -12.133 1.00 97.00 81 VAL A O 1
ATOM 658 N N . GLU A 1 82 ? 4.460 -2.416 -14.327 1.00 95.62 82 GLU A N 1
ATOM 659 C CA . GLU A 1 82 ? 3.882 -3.673 -14.789 1.00 95.62 82 GLU A CA 1
ATOM 660 C C . GLU A 1 82 ? 4.802 -4.829 -14.400 1.00 95.62 82 GLU A C 1
ATOM 662 O O . GLU A 1 82 ? 5.940 -4.919 -14.861 1.00 95.62 82 GLU A O 1
ATOM 667 N N . TRP A 1 83 ? 4.347 -5.697 -13.500 1.00 94.62 83 TRP A N 1
ATOM 668 C CA . TRP A 1 83 ? 5.145 -6.823 -13.027 1.00 94.62 83 TRP A CA 1
ATOM 669 C C . TRP A 1 83 ? 4.247 -7.948 -12.473 1.00 94.62 83 TRP A C 1
ATOM 671 O O . TRP A 1 83 ? 3.316 -7.649 -11.724 1.00 94.62 83 TRP A O 1
ATOM 681 N N . PRO A 1 84 ? 4.506 -9.234 -12.779 1.00 91.69 84 PRO A N 1
ATOM 682 C CA . PRO A 1 84 ? 5.629 -9.744 -13.569 1.00 91.69 84 PRO A CA 1
ATOM 683 C C . PRO A 1 84 ? 5.471 -9.440 -15.069 1.00 91.69 84 PRO A C 1
ATOM 685 O O . PRO A 1 84 ? 4.477 -9.799 -15.686 1.00 91.69 84 PRO A O 1
ATOM 688 N N . SER A 1 85 ? 6.453 -8.745 -15.645 1.00 89.69 85 SER A N 1
ATOM 689 C CA . SER A 1 85 ? 6.552 -8.404 -17.070 1.00 89.69 85 SER A CA 1
ATOM 690 C C . SER A 1 85 ? 8.009 -8.071 -17.393 1.00 89.69 85 SER A C 1
ATOM 692 O O . SER A 1 85 ? 8.743 -7.584 -16.527 1.00 89.69 85 SER A O 1
ATOM 694 N N . SER A 1 86 ? 8.440 -8.336 -18.626 1.00 85.12 86 SER A N 1
ATOM 695 C CA . SER A 1 86 ? 9.784 -8.008 -19.111 1.00 85.12 86 SER A CA 1
ATOM 696 C C . SER A 1 86 ? 9.988 -6.508 -19.326 1.00 85.12 86 SER A C 1
ATOM 698 O O . SER A 1 86 ? 11.086 -6.006 -19.103 1.00 85.12 86 SER A O 1
ATOM 700 N N . GLU A 1 87 ? 8.945 -5.782 -19.734 1.00 89.31 87 GLU A N 1
ATOM 701 C CA . GLU A 1 87 ? 9.057 -4.367 -20.115 1.00 89.31 87 GLU A CA 1
ATOM 702 C C . GLU A 1 87 ? 8.963 -3.408 -18.917 1.00 89.31 87 GLU A C 1
ATOM 704 O O . GLU A 1 87 ? 9.420 -2.271 -19.012 1.00 89.31 87 GLU A O 1
ATOM 709 N N . GLN A 1 88 ? 8.421 -3.869 -17.778 1.00 94.12 88 GLN A N 1
ATOM 710 C CA . GLN A 1 88 ? 8.268 -3.116 -16.521 1.00 94.12 88 GLN A CA 1
ATOM 711 C C . GLN A 1 88 ? 7.904 -1.632 -16.716 1.00 94.12 88 GLN A C 1
ATOM 713 O O . GLN A 1 88 ? 8.547 -0.730 -16.163 1.00 94.12 88 GLN A O 1
ATOM 718 N N . LEU A 1 89 ? 6.871 -1.386 -17.525 1.00 95.94 89 LEU A N 1
ATOM 719 C CA . LEU A 1 89 ? 6.369 -0.047 -17.827 1.00 95.94 89 LEU A CA 1
ATOM 720 C C . LEU A 1 89 ? 5.725 0.592 -16.584 1.00 95.94 89 LEU A C 1
ATOM 722 O O . LEU A 1 89 ? 5.147 -0.126 -15.770 1.00 95.94 89 LEU A O 1
ATOM 726 N N . PRO A 1 90 ? 5.797 1.923 -16.398 1.00 96.88 90 PRO A N 1
ATOM 727 C CA . PRO A 1 90 ? 5.151 2.590 -15.271 1.00 96.88 90 PRO A CA 1
ATOM 728 C C . PRO A 1 90 ? 3.636 2.381 -15.253 1.00 96.88 90 PRO A C 1
ATOM 730 O O . PRO A 1 90 ? 2.970 2.589 -16.263 1.00 96.88 90 PRO A O 1
ATOM 733 N N . ARG A 1 91 ? 3.092 2.081 -14.073 1.00 96.81 91 ARG A N 1
ATOM 734 C CA . ARG A 1 91 ? 1.646 1.938 -13.865 1.00 96.81 91 ARG A CA 1
ATOM 735 C C . ARG A 1 91 ? 0.952 3.274 -13.657 1.00 96.81 91 ARG A C 1
ATOM 737 O O . ARG A 1 91 ? 1.554 4.242 -13.143 1.00 96.81 91 ARG A O 1
ATOM 744 N N . SER A 1 92 ? -0.340 3.308 -13.983 1.00 96.94 92 SER A N 1
ATOM 745 C CA . SER A 1 92 ? -1.196 4.440 -13.649 1.00 96.94 92 SER A CA 1
ATOM 746 C C . SER A 1 92 ? -1.224 4.642 -12.129 1.00 96.94 92 SER A C 1
ATOM 748 O O . SER A 1 92 ? -1.364 3.678 -11.374 1.00 96.94 92 SER A O 1
ATOM 750 N N . PRO A 1 93 ? -1.110 5.888 -11.631 1.00 95.75 93 PRO A N 1
ATOM 751 C CA . PRO A 1 93 ? -1.331 6.169 -10.217 1.00 95.75 93 PRO A CA 1
ATOM 752 C C . PRO A 1 93 ? -2.693 5.672 -9.717 1.00 95.75 93 PRO A C 1
ATOM 754 O O . PRO A 1 93 ? -2.766 5.209 -8.587 1.00 95.75 93 PRO A O 1
ATOM 757 N N . HIS A 1 94 ? -3.738 5.754 -10.548 1.00 96.81 94 HIS A N 1
ATOM 758 C CA . HIS A 1 94 ? -5.091 5.327 -10.188 1.00 96.81 94 HIS A CA 1
ATOM 759 C C . HIS A 1 94 ? -5.138 3.833 -9.860 1.00 96.81 94 HIS A C 1
ATOM 761 O O . HIS A 1 94 ? -5.521 3.463 -8.758 1.00 96.81 94 HIS A O 1
ATOM 767 N N . GLU A 1 95 ? -4.636 2.992 -10.767 1.00 97.00 95 GLU A N 1
ATOM 768 C CA . GLU A 1 95 ? -4.613 1.532 -10.604 1.00 97.00 95 GLU A CA 1
ATOM 769 C C . GLU A 1 95 ? -3.813 1.103 -9.373 1.00 97.00 95 GLU A C 1
ATOM 771 O O . GLU A 1 95 ? -4.214 0.203 -8.642 1.00 97.00 95 GLU A O 1
ATOM 776 N N . VAL A 1 96 ? -2.677 1.761 -9.118 1.00 97.50 96 VAL A N 1
ATOM 777 C CA . VAL A 1 96 ? -1.861 1.475 -7.932 1.00 97.50 96 VAL A CA 1
ATOM 778 C C . VAL A 1 96 ? -2.611 1.840 -6.651 1.00 97.50 96 VAL A C 1
ATOM 780 O O . VAL A 1 96 ? -2.534 1.096 -5.680 1.00 97.50 96 VAL A O 1
ATOM 783 N N . LEU A 1 97 ? -3.316 2.974 -6.618 1.00 97.69 97 LEU A N 1
ATOM 784 C CA . LEU A 1 97 ? -4.078 3.397 -5.438 1.00 97.69 97 LEU A CA 1
ATOM 785 C C . LEU A 1 97 ? -5.302 2.506 -5.203 1.00 97.69 97 LEU A C 1
ATOM 787 O O . LEU A 1 97 ? -5.595 2.182 -4.055 1.00 97.69 97 LEU A O 1
ATOM 791 N N . GLU A 1 98 ? -5.981 2.071 -6.266 1.00 97.75 98 GLU A N 1
ATOM 792 C CA . GLU A 1 98 ? -7.069 1.096 -6.170 1.00 97.75 98 GLU A CA 1
ATOM 793 C C . GLU A 1 98 ? -6.572 -0.261 -5.667 1.00 97.75 98 GLU A C 1
ATOM 795 O O . GLU A 1 98 ? -7.162 -0.814 -4.745 1.00 97.75 98 GLU A O 1
ATOM 800 N N . GLU A 1 99 ? -5.455 -0.777 -6.191 1.00 97.44 99 GLU A N 1
ATOM 801 C CA . GLU A 1 99 ? -4.844 -2.014 -5.683 1.00 97.44 99 GLU A CA 1
ATOM 802 C C . GLU A 1 99 ? -4.393 -1.843 -4.229 1.00 97.44 99 GLU A C 1
ATOM 804 O O . GLU A 1 99 ? -4.638 -2.722 -3.409 1.00 97.44 99 GLU A O 1
ATOM 809 N N . PHE A 1 100 ? -3.815 -0.692 -3.867 1.00 97.31 100 PHE A N 1
ATOM 810 C CA . PHE A 1 100 ? -3.437 -0.405 -2.484 1.00 97.31 100 PHE A CA 1
ATOM 811 C C . PHE A 1 100 ? -4.645 -0.465 -1.541 1.00 97.31 100 PHE A C 1
ATOM 813 O O . PHE A 1 100 ? -4.577 -1.098 -0.485 1.00 97.31 100 PHE A O 1
ATOM 820 N N . ARG A 1 101 ? -5.758 0.168 -1.934 1.00 97.12 101 ARG A N 1
ATOM 821 C CA . ARG A 1 101 ? -7.018 0.138 -1.187 1.00 97.12 101 ARG A CA 1
ATOM 822 C C . ARG A 1 101 ? -7.536 -1.295 -1.060 1.00 97.12 101 ARG A C 1
ATOM 824 O O . ARG A 1 101 ? -7.726 -1.768 0.055 1.00 97.12 101 ARG A O 1
ATOM 831 N N . ASN A 1 102 ? -7.717 -1.978 -2.185 1.00 96.88 102 ASN A N 1
ATOM 832 C CA . ASN A 1 102 ? -8.372 -3.284 -2.241 1.00 96.88 102 ASN A CA 1
ATOM 833 C C . ASN A 1 102 ? -7.564 -4.386 -1.544 1.00 96.88 102 ASN A C 1
ATOM 835 O O . ASN A 1 102 ? -8.146 -5.318 -1.000 1.00 96.88 102 ASN A O 1
ATOM 839 N N . VAL A 1 103 ? -6.232 -4.300 -1.573 1.00 95.44 103 VAL A N 1
ATOM 840 C CA . VAL A 1 103 ? -5.353 -5.326 -0.998 1.00 95.44 103 VAL A CA 1
ATOM 841 C C . VAL A 1 103 ? -5.039 -5.038 0.465 1.00 95.44 103 VAL A C 1
ATOM 843 O O . VAL A 1 103 ? -5.186 -5.920 1.305 1.00 95.44 103 VAL A O 1
ATOM 846 N N . PHE A 1 104 ? -4.595 -3.821 0.789 1.00 95.31 104 PHE A N 1
ATOM 847 C CA . PHE A 1 104 ? -4.065 -3.527 2.124 1.00 95.31 104 PHE A CA 1
ATOM 848 C C . PHE A 1 104 ? -5.097 -2.871 3.030 1.00 95.31 104 PHE A C 1
ATOM 850 O O . PHE A 1 104 ? -5.251 -3.283 4.175 1.00 95.31 104 PHE A O 1
ATOM 857 N N . ILE A 1 105 ? -5.821 -1.866 2.534 1.00 94.62 105 ILE A N 1
ATOM 858 C CA . ILE A 1 105 ? -6.788 -1.146 3.369 1.00 94.62 105 ILE A CA 1
ATOM 859 C C . ILE A 1 105 ? -7.999 -2.021 3.683 1.00 94.62 105 ILE A C 1
ATOM 861 O O . ILE A 1 105 ? -8.374 -2.120 4.844 1.00 94.62 105 ILE A O 1
ATOM 865 N N . THR A 1 106 ? -8.552 -2.727 2.694 1.00 94.44 106 THR A N 1
ATOM 866 C CA . THR A 1 106 ? -9.672 -3.651 2.919 1.00 94.44 106 THR A CA 1
ATOM 867 C C . THR A 1 106 ? -9.317 -4.754 3.917 1.00 94.44 106 THR A C 1
ATOM 869 O O . THR A 1 106 ? -10.134 -5.069 4.778 1.00 94.44 106 THR A O 1
ATOM 872 N N . ALA A 1 107 ? -8.094 -5.296 3.867 1.00 93.44 107 ALA A N 1
ATOM 873 C CA . ALA A 1 107 ? -7.627 -6.252 4.871 1.00 93.44 107 ALA A CA 1
ATOM 874 C C . ALA A 1 107 ? -7.575 -5.617 6.270 1.00 93.44 107 ALA A C 1
ATOM 876 O O . ALA A 1 107 ? -8.068 -6.203 7.224 1.00 93.44 107 ALA A O 1
ATOM 877 N N . LEU A 1 108 ? -7.059 -4.390 6.394 1.00 92.00 108 LEU A N 1
ATOM 878 C CA . LEU A 1 108 ? -7.032 -3.657 7.666 1.00 92.00 108 LEU A CA 1
ATOM 879 C C . LEU A 1 108 ? -8.430 -3.232 8.148 1.00 92.00 108 LEU A C 1
ATOM 881 O O . LEU A 1 108 ? -8.618 -2.971 9.332 1.00 92.00 108 LEU A O 1
ATOM 885 N N . ASP A 1 109 ? -9.430 -3.146 7.281 1.00 91.94 109 ASP A N 1
ATOM 886 C CA . ASP A 1 109 ? -10.807 -2.858 7.695 1.00 91.94 109 ASP A CA 1
ATOM 887 C C . ASP A 1 109 ? -11.510 -4.101 8.278 1.00 91.94 109 ASP A C 1
ATOM 889 O O . ASP A 1 109 ? -12.421 -3.967 9.098 1.00 91.94 109 ASP A O 1
ATOM 893 N N . ALA A 1 110 ? -11.052 -5.308 7.931 1.00 91.88 110 ALA A N 1
ATOM 894 C CA . ALA A 1 110 ? -11.583 -6.568 8.449 1.00 91.88 110 ALA A CA 1
ATOM 895 C C . ALA A 1 110 ? -11.168 -6.830 9.916 1.00 91.88 110 ALA A C 1
ATOM 897 O O . ALA A 1 110 ? -10.194 -6.241 10.397 1.00 91.88 110 ALA A O 1
ATOM 898 N N . PRO A 1 111 ? -11.874 -7.712 10.658 1.00 91.12 111 PRO A N 1
ATOM 899 C CA . PRO A 1 111 ? -11.441 -8.191 11.975 1.00 91.12 111 PRO A CA 1
ATOM 900 C C . PRO A 1 111 ? -10.023 -8.780 11.950 1.00 91.12 111 PRO A C 1
ATOM 902 O O . PRO A 1 111 ? -9.632 -9.383 10.954 1.00 91.12 111 PRO A O 1
ATOM 905 N N . SER A 1 112 ? -9.278 -8.673 13.056 1.00 89.31 112 SER A N 1
ATOM 906 C CA . SER A 1 112 ? -7.837 -8.984 13.099 1.00 89.31 112 SER A CA 1
ATOM 907 C C . SER A 1 112 ? -7.478 -10.361 12.541 1.00 89.31 112 SER A C 1
ATOM 909 O O . SER A 1 112 ? -6.622 -10.457 11.670 1.00 89.31 112 SER A O 1
ATOM 911 N N . ALA A 1 113 ? -8.193 -11.418 12.945 1.00 89.38 113 ALA A N 1
ATOM 912 C CA . ALA A 1 113 ? -7.967 -12.770 12.425 1.00 89.38 113 ALA A CA 1
ATOM 913 C C . ALA A 1 113 ? -8.098 -12.849 10.890 1.00 89.38 113 ALA A C 1
ATOM 915 O O . ALA A 1 113 ? -7.246 -13.430 10.224 1.00 89.38 113 ALA A O 1
ATOM 916 N N . GLN A 1 114 ? -9.117 -12.196 10.323 1.00 92.06 114 GLN A N 1
ATOM 917 C CA . GLN A 1 114 ? -9.340 -12.163 8.874 1.00 92.06 114 GLN A CA 1
ATOM 918 C C . GLN A 1 114 ? -8.281 -11.322 8.159 1.00 92.06 114 GLN A C 1
ATOM 920 O O . GLN A 1 114 ? -7.866 -11.653 7.053 1.00 92.06 114 GLN A O 1
ATOM 925 N N . ALA A 1 115 ? -7.825 -10.242 8.792 1.00 91.12 115 ALA A N 1
ATOM 926 C CA . ALA A 1 115 ? -6.765 -9.400 8.263 1.00 91.12 115 ALA A CA 1
ATOM 927 C C . ALA A 1 115 ? -5.428 -10.165 8.191 1.00 91.12 115 ALA A C 1
ATOM 929 O O . ALA A 1 115 ? -4.770 -10.149 7.148 1.00 91.12 115 ALA A O 1
ATOM 930 N N . HIS A 1 116 ? -5.068 -10.912 9.243 1.00 90.31 116 HIS A N 1
ATOM 931 C CA . HIS A 1 116 ? -3.905 -11.805 9.229 1.00 90.31 116 HIS A CA 1
ATOM 932 C C . HIS A 1 116 ? -4.024 -12.863 8.125 1.00 90.31 116 HIS A C 1
ATOM 934 O O . HIS A 1 116 ? -3.092 -13.040 7.342 1.00 90.31 116 HIS A O 1
ATOM 940 N N . GLU A 1 117 ? -5.173 -13.537 8.014 1.00 91.69 117 GLU A N 1
ATOM 941 C CA . GLU A 1 117 ? -5.423 -14.523 6.955 1.00 91.69 117 GLU A CA 1
ATOM 942 C C . GLU A 1 117 ? -5.299 -13.912 5.555 1.00 91.69 117 GLU A C 1
ATOM 944 O O . GLU A 1 117 ? -4.659 -14.503 4.683 1.00 91.69 117 GLU A O 1
ATOM 949 N N . ALA A 1 118 ? -5.838 -12.708 5.341 1.00 93.19 118 ALA A N 1
ATOM 950 C CA . ALA A 1 118 ? -5.734 -11.997 4.072 1.00 93.19 118 ALA A CA 1
ATOM 951 C C . ALA A 1 118 ? -4.271 -11.722 3.699 1.00 93.19 118 ALA A C 1
ATOM 953 O O . ALA A 1 118 ? -3.866 -11.989 2.566 1.00 93.19 118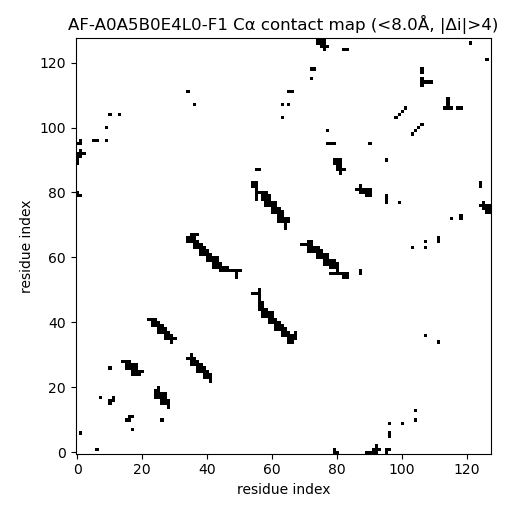 ALA A O 1
ATOM 954 N N . PHE A 1 119 ? -3.455 -11.256 4.651 1.00 92.75 119 PHE A N 1
ATOM 955 C CA . PHE A 1 119 ? -2.031 -11.003 4.428 1.00 92.75 119 PHE A CA 1
ATOM 956 C C . PHE A 1 119 ? -1.223 -12.281 4.196 1.00 92.75 119 PHE A C 1
ATOM 958 O O . PHE A 1 119 ? -0.392 -12.327 3.285 1.00 92.75 119 PHE A O 1
ATOM 965 N N . GLN A 1 120 ? -1.503 -13.350 4.943 1.00 90.81 120 GLN A N 1
ATOM 966 C CA . GLN A 1 120 ? -0.887 -14.658 4.711 1.00 90.81 120 GLN A CA 1
ATOM 967 C C . GLN A 1 120 ? -1.305 -15.254 3.359 1.00 90.81 120 GLN A C 1
ATOM 969 O O . GLN A 1 120 ? -0.501 -15.914 2.700 1.00 90.81 120 GLN A O 1
ATOM 974 N N . GLY A 1 121 ? -2.520 -14.976 2.890 1.00 91.56 121 GLY A N 1
ATOM 975 C CA . GLY A 1 121 ? -3.021 -15.408 1.587 1.00 91.56 121 GLY A CA 1
ATOM 976 C C . GLY A 1 121 ? -2.409 -14.674 0.390 1.00 91.56 121 GLY A C 1
ATOM 977 O O . GLY A 1 121 ? -2.592 -15.113 -0.748 1.00 91.56 121 GLY A O 1
ATOM 978 N N . LEU A 1 122 ? -1.666 -13.579 0.599 1.00 93.38 122 LEU A N 1
ATOM 979 C CA . LEU A 1 122 ? -1.082 -12.824 -0.507 1.00 93.38 122 LEU A CA 1
ATOM 980 C C . LEU A 1 122 ? -0.033 -13.650 -1.262 1.00 93.38 122 LEU A C 1
ATOM 982 O O . LEU A 1 122 ? 0.959 -14.133 -0.704 1.00 93.38 122 LEU A O 1
ATOM 986 N N . GLY A 1 123 ? -0.253 -13.772 -2.573 1.00 91.12 123 GLY A N 1
ATOM 987 C CA . GLY A 1 123 ? 0.619 -14.5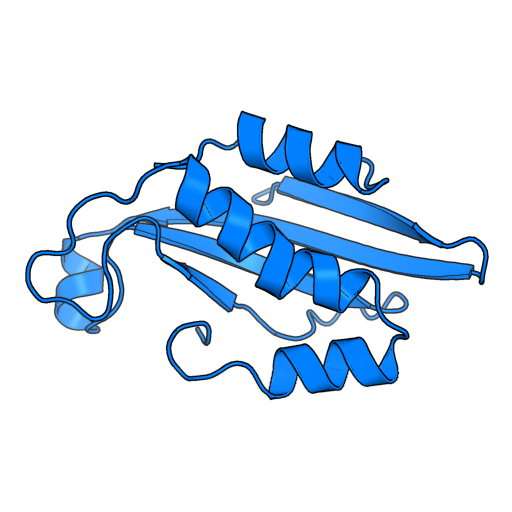14 -3.476 1.00 91.12 123 GLY A CA 1
ATOM 988 C C . GLY A 1 123 ? 1.988 -13.861 -3.692 1.00 91.12 123 GLY A C 1
ATOM 989 O O . GLY A 1 123 ? 2.255 -12.730 -3.277 1.00 91.12 123 GLY A O 1
ATOM 990 N N . GLY A 1 124 ? 2.857 -14.560 -4.432 1.00 91.31 124 GLY A N 1
ATOM 991 C CA . GLY A 1 124 ? 4.244 -14.146 -4.690 1.00 91.31 124 GLY A CA 1
ATOM 992 C C . GLY A 1 124 ? 4.399 -12.771 -5.349 1.00 91.31 124 GLY A C 1
ATOM 993 O O . GLY A 1 124 ? 5.480 -12.185 -5.290 1.00 91.31 124 GLY A O 1
ATOM 994 N N . ARG A 1 125 ? 3.324 -12.204 -5.919 1.00 93.50 125 ARG A N 1
ATOM 995 C CA . ARG A 1 125 ? 3.348 -10.831 -6.427 1.00 93.50 125 ARG A CA 1
ATOM 996 C C . ARG A 1 125 ? 3.697 -9.831 -5.315 1.00 93.50 125 ARG A C 1
ATOM 998 O O . ARG A 1 125 ? 4.516 -8.936 -5.513 1.00 93.50 125 ARG A O 1
ATOM 1005 N N . TYR A 1 126 ? 3.114 -10.020 -4.138 1.00 94.88 126 TYR A N 1
ATOM 1006 C CA . TYR A 1 126 ? 3.194 -9.062 -3.043 1.00 94.88 126 TYR A CA 1
ATOM 1007 C C . TYR A 1 126 ? 4.256 -9.405 -2.011 1.00 94.88 126 TYR A C 1
ATOM 1009 O O . TYR A 1 126 ? 4.641 -8.531 -1.253 1.00 94.88 126 TYR A O 1
ATOM 1017 N N . ARG A 1 127 ? 4.751 -10.640 -1.949 1.00 90.62 127 ARG A N 1
ATOM 1018 C CA . ARG A 1 127 ? 5.736 -11.021 -0.927 1.00 90.62 127 ARG A CA 1
ATOM 1019 C C . ARG A 1 127 ? 7.126 -10.460 -1.236 1.00 90.62 127 ARG A C 1
ATOM 1021 O O . ARG A 1 127 ? 7.555 -10.494 -2.393 1.00 90.62 127 ARG A O 1
ATOM 1028 N N . LEU A 1 128 ? 7.798 -9.934 -0.210 1.00 85.94 128 LEU A N 1
ATOM 1029 C CA . LEU A 1 128 ? 9.208 -9.531 -0.250 1.00 85.94 128 LEU A CA 1
ATOM 1030 C C . LEU A 1 128 ? 10.138 -10.668 0.162 1.00 85.94 128 LEU A C 1
ATOM 1032 O O . LEU A 1 128 ? 9.735 -11.475 1.027 1.00 85.94 128 LEU A O 1
#

Secondary structure (DSSP, 8-state):
---HHHHHHHHHHTT-EEEEETTEEEEEEE-TTS-EEEEEEEEEE-HHHHHHHT--SEEEEEEEEETT-SS-S--EEEESB--S-SS-PBPPHHHHHHHHIIIIIHHHHS-HHHHHHHHHT--TTTB-

Organism: NCBI:txid254787

Nearest PDB structures (foldseek):
  6sun-assembly1_A  TM=6.368E-01  e=2.678E-01  Bacillus pumilus
  4mp6-assembly1_A  TM=3.762E-01  e=2.529E+00  Staphylococcus aureus subsp. aureus MW2
  4fmd-assembly3_E  TM=4.590E-01  e=8.243E+00  Escherichia coli

Foldseek 3Di:
DADPVNLVVLCVVLAWDFDDDPQWGKTWHADPVGKIKIKTKDKDADPVVCVVVVAQRIWIWIFIDIRPPPDTLATWTQHQFDPPDPVRHGDDNVVSSVCCCVQQVVLVVDDPVSSSVSSVPDDPNIHD

Sequence (128 aa):
MASKKQVIALAREHGFTQDPDPGFICFRRTHQDGRQQMLRVVWWSNKKFAAILGIPNAYIVVCPGIDQDHHEDGRFRLPLVEWPSSEQLPRSPHEVLEEFRNVFITALDAPSAQAHEAFQGLGGRYRL

pLDDT: mean 91.16, std 7.92, range [52.91, 97.75]

Solvent-accessible surface area (backbone atoms only — not comparable to full-atom values): 7072 Å² total; per-residue (Å²): 86,67,48,73,68,55,56,52,51,54,42,40,76,72,62,32,44,82,45,98,44,95,90,41,54,29,28,36,32,74,48,97,88,67,50,32,38,37,40,33,38,40,81,47,73,44,61,72,61,15,65,75,70,76,50,66,42,29,26,35,39,40,30,44,22,62,69,73,42,89,62,54,74,45,57,30,38,47,61,36,26,46,65,99,56,94,78,50,48,76,34,58,34,65,60,46,51,51,49,46,40,66,59,52,48,50,27,68,72,42,61,68,71,57,22,52,51,49,53,70,64,55,53,80,82,29,55,110

Mean predicted aligned error: 3.85 Å

Radius of gyration: 14.44 Å; Cα contacts (8 Å, |Δi|>4): 217; chains: 1; bounding box: 34×28×41 Å